Protein AF-A0A4P1RY20-F1 (afdb_monomer)

Foldseek 3Di:
DPDDDPVVVVVVVVVCVVPPQDDAAEAECVVVVVQVQDDQARLQVVVLVVDDDPLNVLLVLQQVVVVVVDPDHDTPVSSLVVLVVQLVVQVLDQVDGDSNAHSVSSVVNNVSSVVSSCVSRVVSVVRGDLVVLLVVVVVLVPPPHPDDHHYHYPDPPVSNVVSVVVNVVVPPDD

Radius of gyration: 22.25 Å; Cα contacts (8 Å, |Δi|>4): 144; chains: 1; bounding box: 56×36×65 Å

Mean predicted aligned error: 7.51 Å

pLDDT: mean 86.87, std 12.48, range [27.41, 97.25]

Secondary structure (DSSP, 8-state):
-PPP-HHHHHHHHHHHHHH-SS-EEEE-HHHHHHTT---HHHHHHHHHHH--HHHHHHHHHHHHHHHHH-SS---HHHHHHHHHHHHHHHTT-SS-EETTEEHHHHHHHHHHHHHHHHHHHHHHHHH--THHHHHHHHHHHH---SS--EEEESS--HHHHHHHHHHHTT----

Sequence (174 aa):
MEKFNVIREIKELKNQLSYSKNIGFFFGAGTSTALGIPNISNLTDIIEKALEGDLLKNFQNIKKDLGTLLDRNVNIEDILNQTRRIREITSEREEKNYLEINGKSAKELDVKICKMIYEIISEKEKVANLQNTMKFLAWLNMQNRDFSKEIYTSNYDMIIEKSLEKNSNVITFN

Nearest PDB structures (foldseek):
  7pfo-assembly1_G  TM=2.467E-01  e=6.703E+00  Homo sapiens

Solvent-accessible surface area (backbone atoms only — not comparable to full-atom values): 10162 Å² total; per-residue (Å²): 131,84,80,85,53,66,70,57,54,53,52,52,51,53,51,48,67,73,69,59,87,79,68,72,47,79,46,51,72,65,64,49,37,77,45,63,35,75,50,64,66,53,49,32,56,55,48,62,72,70,43,58,72,70,53,32,52,52,51,50,52,49,46,54,57,48,49,76,76,41,100,52,86,74,42,48,65,58,47,47,51,51,33,50,50,42,21,61,78,28,67,48,30,70,91,30,64,53,94,89,40,26,6,44,61,28,48,54,40,50,53,51,52,54,51,52,53,50,52,55,50,56,57,33,57,76,71,37,74,51,66,66,59,33,51,50,52,50,54,60,63,69,52,91,60,103,62,84,83,44,78,45,56,81,55,94,54,62,67,60,52,55,28,49,54,56,51,53,72,69,62,67,86,126

Structure (mmCIF, N/CA/C/O backbone):
data_AF-A0A4P1RY20-F1
#
_entry.id   AF-A0A4P1RY20-F1
#
loop_
_atom_site.group_PDB
_atom_site.id
_atom_site.type_symbol
_atom_site.label_atom_id
_atom_site.label_alt_id
_atom_site.label_comp_id
_atom_site.label_asym_id
_atom_site.label_entity_id
_atom_site.label_seq_id
_atom_site.pdbx_PDB_ins_code
_atom_site.Cartn_x
_atom_site.Cartn_y
_atom_site.Cartn_z
_atom_site.occupancy
_atom_site.B_iso_or_equiv
_atom_site.auth_seq_id
_atom_site.auth_comp_id
_atom_site.auth_asym_id
_atom_site.auth_atom_id
_atom_site.pdbx_PDB_model_num
ATOM 1 N N . MET A 1 1 ? 35.269 -10.750 1.550 1.00 56.47 1 MET A N 1
ATOM 2 C CA . MET A 1 1 ? 34.137 -10.322 0.702 1.00 56.47 1 MET A CA 1
ATOM 3 C C . MET A 1 1 ? 34.690 -9.942 -0.657 1.00 56.47 1 MET A C 1
ATOM 5 O O . MET A 1 1 ? 35.473 -9.002 -0.723 1.00 56.47 1 MET A O 1
ATOM 9 N N . GLU A 1 2 ? 34.350 -10.682 -1.712 1.00 72.50 2 GLU A N 1
ATOM 10 C CA . GLU A 1 2 ? 34.622 -10.221 -3.077 1.00 72.50 2 GLU A CA 1
ATOM 11 C C . GLU A 1 2 ? 33.858 -8.919 -3.344 1.00 72.50 2 GLU A C 1
ATOM 13 O O . GLU A 1 2 ? 32.723 -8.738 -2.898 1.00 72.50 2 GLU A O 1
ATOM 18 N N . LYS A 1 3 ? 34.500 -7.983 -4.043 1.00 78.88 3 LYS A N 1
ATOM 19 C CA . LYS A 1 3 ? 33.907 -6.690 -4.384 1.00 78.88 3 LYS A CA 1
ATOM 20 C C . LYS A 1 3 ? 32.866 -6.913 -5.485 1.00 78.88 3 LYS A C 1
ATOM 22 O O . LYS A 1 3 ? 33.220 -7.336 -6.583 1.00 78.88 3 LYS A O 1
ATOM 27 N N . PHE A 1 4 ? 31.597 -6.633 -5.191 1.00 85.00 4 PHE A N 1
ATOM 28 C CA . PHE A 1 4 ? 30.492 -6.781 -6.140 1.00 85.00 4 PHE A CA 1
ATOM 29 C C . PHE A 1 4 ? 30.750 -5.956 -7.411 1.00 85.00 4 PHE A C 1
ATOM 31 O O . PHE A 1 4 ? 30.897 -4.733 -7.347 1.00 85.00 4 PHE A O 1
ATOM 38 N N . ASN A 1 5 ? 30.838 -6.618 -8.568 1.00 92.12 5 ASN A N 1
ATOM 39 C CA . ASN A 1 5 ? 31.120 -5.970 -9.847 1.00 92.12 5 ASN A CA 1
ATOM 40 C C . ASN A 1 5 ? 29.839 -5.843 -10.675 1.00 92.12 5 ASN A C 1
ATOM 42 O O . ASN A 1 5 ? 29.530 -6.702 -11.495 1.00 92.12 5 ASN A O 1
ATOM 46 N N . VAL A 1 6 ? 29.139 -4.722 -10.502 1.00 92.38 6 VAL A N 1
ATOM 47 C CA . VAL A 1 6 ? 27.868 -4.410 -11.181 1.00 92.38 6 VAL A CA 1
ATOM 48 C C . VAL A 1 6 ? 27.939 -4.615 -12.701 1.00 92.38 6 VAL A C 1
ATOM 50 O O . VAL A 1 6 ? 26.998 -5.119 -13.306 1.00 92.38 6 VAL A O 1
ATOM 53 N N . ILE A 1 7 ? 29.060 -4.250 -13.337 1.00 93.38 7 ILE A N 1
ATOM 54 C CA . ILE A 1 7 ? 29.216 -4.358 -14.795 1.00 93.38 7 ILE A CA 1
ATOM 55 C C . ILE A 1 7 ? 29.233 -5.824 -15.230 1.00 93.38 7 ILE A C 1
ATOM 57 O O . ILE A 1 7 ? 28.658 -6.158 -16.267 1.00 93.38 7 ILE A O 1
ATOM 61 N N . ARG A 1 8 ? 29.899 -6.690 -14.459 1.00 93.88 8 ARG A N 1
ATOM 62 C CA . ARG A 1 8 ? 29.924 -8.132 -14.724 1.00 93.88 8 ARG A CA 1
ATOM 63 C C . ARG A 1 8 ? 28.517 -8.714 -14.607 1.00 93.88 8 ARG A C 1
ATOM 65 O O . ARG A 1 8 ? 28.050 -9.314 -15.567 1.00 93.88 8 ARG A O 1
ATOM 72 N N . GLU A 1 9 ? 27.823 -8.437 -13.505 1.00 92.50 9 GLU A N 1
ATOM 73 C CA . GLU A 1 9 ? 26.476 -8.972 -13.251 1.00 92.50 9 GLU A CA 1
ATOM 74 C C . GLU A 1 9 ? 25.468 -8.536 -14.331 1.00 92.50 9 GLU A C 1
ATOM 76 O O . GLU A 1 9 ? 24.699 -9.345 -14.844 1.00 92.50 9 GLU A O 1
ATOM 81 N N . ILE A 1 10 ? 25.515 -7.270 -14.768 1.00 91.25 10 ILE A N 1
ATOM 82 C CA . ILE A 1 10 ? 24.646 -6.778 -15.852 1.00 91.25 10 ILE A CA 1
ATOM 83 C C . ILE A 1 10 ? 24.962 -7.468 -17.188 1.00 91.25 10 ILE A C 1
ATOM 85 O O . ILE A 1 10 ? 24.047 -7.768 -17.960 1.00 91.25 10 ILE A O 1
ATOM 89 N N . LYS A 1 11 ? 26.241 -7.726 -17.491 1.00 92.19 11 LYS A N 1
ATOM 90 C CA . LYS A 1 11 ? 26.633 -8.451 -18.712 1.00 92.19 11 LYS A CA 1
ATOM 91 C C . LYS A 1 11 ? 26.142 -9.896 -18.683 1.00 92.19 11 LYS A C 1
ATOM 93 O O . LYS A 1 11 ? 25.646 -10.378 -19.699 1.00 92.19 11 LYS A O 1
ATOM 98 N N . GLU A 1 12 ? 26.251 -10.561 -17.539 1.00 90.81 12 GLU A N 1
ATOM 99 C CA . GLU A 1 12 ? 25.744 -11.921 -17.351 1.00 90.81 12 GLU A CA 1
ATOM 100 C C . GLU A 1 12 ? 24.222 -11.976 -17.505 1.00 90.81 12 GLU A C 1
ATOM 102 O O . GLU A 1 12 ? 23.724 -12.781 -18.294 1.00 90.81 12 GLU A O 1
ATOM 107 N N . LEU A 1 13 ? 23.492 -11.050 -16.875 1.00 89.62 13 LEU A N 1
ATOM 108 C CA . LEU A 1 13 ? 22.043 -10.928 -17.037 1.00 89.62 13 LEU A CA 1
ATOM 109 C C . LEU A 1 13 ? 21.654 -10.704 -18.505 1.00 89.62 13 LEU A C 1
ATOM 111 O O . LEU A 1 13 ? 20.775 -11.386 -19.026 1.00 89.62 13 LEU A O 1
ATOM 115 N N . LYS A 1 14 ? 22.336 -9.794 -19.214 1.00 87.75 14 LYS A N 1
ATOM 116 C CA . LYS A 1 14 ? 22.092 -9.553 -20.647 1.00 87.75 14 LYS A CA 1
ATOM 117 C C . LYS A 1 14 ? 22.298 -10.823 -21.477 1.00 87.75 14 LYS A C 1
ATOM 119 O O . LYS A 1 14 ? 21.494 -11.106 -22.368 1.00 87.75 14 LYS A O 1
ATOM 124 N N . ASN A 1 15 ? 23.359 -11.580 -21.199 1.00 87.62 15 ASN A N 1
ATOM 125 C CA . ASN A 1 15 ? 23.626 -12.838 -21.892 1.00 87.62 15 ASN A CA 1
ATOM 126 C C . ASN A 1 15 ? 22.503 -13.849 -21.635 1.00 87.62 15 ASN A C 1
ATOM 128 O O . ASN A 1 15 ? 21.967 -14.404 -22.589 1.00 87.62 15 ASN A O 1
ATOM 132 N N . GLN A 1 16 ? 22.076 -14.026 -20.383 1.00 86.88 16 GLN A N 1
ATOM 133 C CA . GLN A 1 16 ? 20.959 -14.913 -20.045 1.00 86.88 16 GLN A CA 1
ATOM 134 C C . GLN A 1 16 ? 19.669 -14.503 -20.767 1.00 86.88 16 GLN A C 1
ATOM 136 O O . GLN A 1 16 ? 19.032 -15.335 -21.409 1.00 86.88 16 GLN A O 1
ATOM 141 N N . LEU A 1 17 ? 19.319 -13.214 -20.758 1.00 85.38 17 LEU A N 1
ATOM 142 C CA . LEU A 1 17 ? 18.130 -12.705 -21.451 1.00 85.38 17 LEU A CA 1
ATOM 143 C C . LEU A 1 17 ? 18.178 -12.928 -22.975 1.00 85.38 17 LEU A C 1
ATOM 145 O O . LEU A 1 17 ? 17.126 -13.058 -23.602 1.00 85.38 17 LEU A O 1
ATOM 149 N N . SER A 1 18 ? 19.376 -13.007 -23.564 1.00 82.56 18 SER A N 1
ATOM 150 C CA . SER A 1 18 ? 19.566 -13.225 -25.005 1.00 82.56 18 SER A CA 1
ATOM 151 C C . SER A 1 18 ? 19.317 -14.677 -25.438 1.00 82.56 18 SER A C 1
ATOM 153 O O . SER A 1 18 ? 18.872 -14.896 -26.560 1.00 82.56 18 SER A O 1
ATOM 155 N N 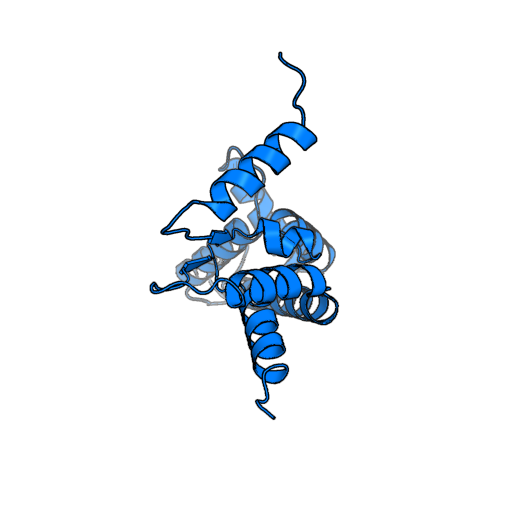. TYR A 1 19 ? 19.578 -15.662 -24.568 1.00 80.06 19 TYR A N 1
ATOM 156 C CA . TYR A 1 19 ? 19.472 -17.095 -24.903 1.00 80.06 19 TYR A CA 1
ATOM 157 C C . TYR A 1 19 ? 18.285 -17.812 -24.248 1.00 80.06 19 TYR A C 1
ATOM 159 O O . TYR A 1 19 ? 17.853 -18.859 -24.735 1.00 80.06 19 TYR A O 1
ATOM 167 N N . SER A 1 20 ? 17.758 -17.290 -23.139 1.00 76.00 20 SER A N 1
ATOM 168 C CA . SER A 1 20 ? 16.708 -17.966 -22.377 1.00 76.00 20 SER A CA 1
ATOM 169 C C . SER A 1 20 ? 15.398 -18.024 -23.154 1.00 76.00 20 SER A C 1
ATOM 171 O O . SER A 1 20 ? 14.828 -16.990 -23.509 1.00 76.00 20 SER A O 1
ATOM 173 N N . LYS A 1 21 ? 14.905 -19.250 -23.372 1.00 70.44 21 LYS A N 1
ATOM 174 C CA . LYS A 1 21 ? 13.680 -19.524 -24.131 1.00 70.44 21 LYS A CA 1
ATOM 175 C C . LYS A 1 21 ? 12.397 -19.257 -23.362 1.00 70.44 21 LYS A C 1
ATOM 177 O O . LYS A 1 21 ? 11.451 -18.928 -24.016 1.00 70.44 21 LYS A O 1
ATOM 182 N N . ASN A 1 22 ? 12.325 -19.339 -22.038 1.00 79.94 22 ASN A N 1
ATOM 183 C CA . ASN A 1 22 ? 11.106 -18.991 -21.292 1.00 79.94 22 ASN A CA 1
ATOM 184 C C . ASN A 1 22 ? 11.524 -18.109 -20.119 1.00 79.94 22 ASN A C 1
ATOM 186 O O . ASN A 1 22 ? 12.336 -18.536 -19.302 1.00 79.94 22 ASN A O 1
ATOM 190 N N . ILE A 1 23 ? 11.049 -16.864 -20.082 1.00 84.00 23 ILE A N 1
ATOM 191 C CA . ILE A 1 23 ? 11.418 -15.892 -19.047 1.00 84.00 23 ILE A CA 1
ATOM 192 C C . ILE A 1 23 ? 10.140 -15.242 -18.540 1.00 84.00 23 ILE A C 1
ATOM 194 O O . ILE A 1 23 ? 9.409 -14.638 -19.325 1.00 84.00 23 ILE A O 1
ATOM 198 N N . GLY A 1 24 ? 9.922 -15.347 -17.233 1.00 87.38 24 GLY A N 1
ATOM 199 C CA . GLY A 1 24 ? 8.921 -14.575 -16.514 1.00 87.38 24 GLY A CA 1
ATOM 200 C C . GLY A 1 24 ? 9.579 -13.457 -15.717 1.00 87.38 24 GLY A C 1
ATOM 201 O O . GLY A 1 24 ? 10.655 -13.642 -15.145 1.00 87.38 24 GLY A O 1
ATOM 202 N N . PHE A 1 25 ? 8.933 -12.296 -15.678 1.00 88.88 25 PHE A N 1
ATOM 203 C CA . PHE A 1 25 ? 9.354 -11.176 -14.842 1.00 88.88 25 PHE A CA 1
ATOM 204 C C . PHE A 1 25 ? 8.414 -11.050 -13.651 1.00 88.88 25 PHE A C 1
ATOM 206 O O . PHE A 1 25 ? 7.207 -10.942 -13.836 1.00 88.88 25 PHE A O 1
ATOM 213 N N . PHE A 1 26 ? 8.966 -11.045 -12.438 1.00 90.44 26 PHE A N 1
ATOM 214 C CA . PHE A 1 26 ? 8.215 -10.788 -11.213 1.00 90.44 26 PHE A CA 1
ATOM 215 C C . PHE A 1 26 ? 8.586 -9.411 -10.658 1.00 90.44 26 PHE A C 1
ATOM 217 O O . PHE A 1 26 ? 9.734 -9.177 -10.276 1.00 90.44 26 PHE A O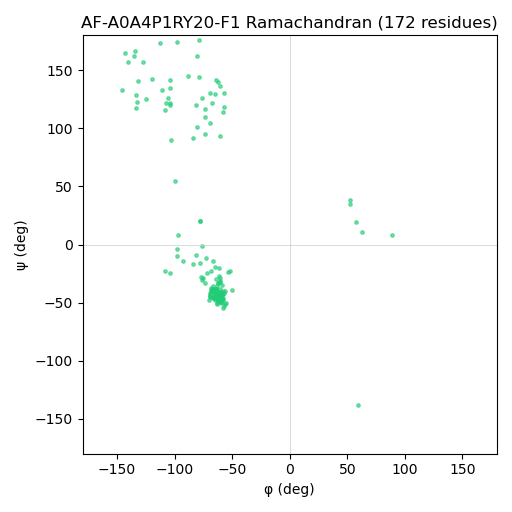 1
ATOM 224 N N . PHE A 1 27 ? 7.617 -8.501 -10.621 1.00 87.81 27 PHE A N 1
ATOM 225 C CA . PHE A 1 27 ? 7.767 -7.149 -10.098 1.00 87.81 27 PHE A CA 1
ATOM 226 C C . PHE A 1 27 ? 7.109 -7.036 -8.719 1.00 87.81 27 PHE A C 1
ATOM 228 O O . PHE A 1 27 ? 5.918 -7.292 -8.545 1.00 87.81 27 PHE A O 1
ATOM 235 N N . GLY A 1 28 ? 7.901 -6.662 -7.717 1.00 86.50 28 GLY A N 1
ATOM 236 C CA . GLY A 1 28 ? 7.402 -6.340 -6.379 1.00 86.50 28 GLY A CA 1
ATOM 237 C C . GLY A 1 28 ? 7.233 -4.834 -6.184 1.00 86.50 28 GLY A C 1
ATOM 238 O O . GLY A 1 28 ? 7.706 -4.047 -6.994 1.00 86.50 28 GLY A O 1
ATOM 239 N N . ALA A 1 29 ? 6.675 -4.416 -5.046 1.00 81.12 29 ALA A N 1
ATOM 240 C CA . ALA A 1 29 ? 6.428 -3.001 -4.721 1.00 81.12 29 ALA A CA 1
ATOM 241 C C . ALA A 1 29 ? 7.648 -2.060 -4.873 1.00 81.12 29 ALA A C 1
ATOM 243 O O . ALA A 1 29 ? 7.487 -0.855 -5.065 1.00 81.12 29 ALA A O 1
ATOM 244 N N . GLY A 1 30 ? 8.875 -2.595 -4.825 1.00 84.56 30 GLY A N 1
ATOM 245 C CA . GLY A 1 30 ? 10.103 -1.827 -5.040 1.00 84.56 30 GLY A CA 1
ATOM 246 C C . GLY A 1 30 ? 10.202 -1.171 -6.423 1.00 84.56 30 GLY A C 1
ATOM 247 O O . GLY A 1 30 ? 10.800 -0.101 -6.532 1.00 84.56 30 GLY A O 1
ATOM 248 N N . THR A 1 31 ? 9.593 -1.743 -7.467 1.00 86.06 31 THR A N 1
ATOM 249 C CA . THR A 1 31 ? 9.551 -1.104 -8.794 1.00 86.06 31 THR A CA 1
ATOM 250 C C . THR A 1 31 ? 8.698 0.150 -8.791 1.00 86.06 31 THR A C 1
ATOM 252 O O . THR A 1 31 ? 9.110 1.170 -9.341 1.00 86.06 31 THR A O 1
ATOM 255 N N . SER A 1 32 ? 7.564 0.117 -8.098 1.00 85.25 32 SER A N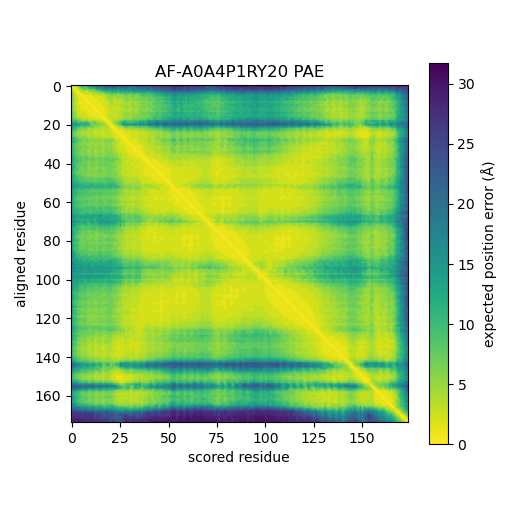 1
ATOM 256 C CA . SER A 1 32 ? 6.712 1.285 -7.899 1.00 85.25 32 SER A CA 1
ATOM 257 C C . SER A 1 32 ? 7.396 2.333 -7.014 1.00 85.25 32 SER A C 1
ATOM 259 O O . SER A 1 32 ? 7.354 3.527 -7.317 1.00 85.25 32 SER A O 1
ATOM 261 N N . THR A 1 33 ? 8.123 1.902 -5.978 1.00 87.56 33 THR A N 1
ATOM 262 C CA . THR A 1 33 ? 8.907 2.808 -5.124 1.00 87.56 33 THR A CA 1
ATOM 263 C C . THR A 1 33 ? 10.038 3.509 -5.867 1.00 87.56 33 THR A C 1
ATOM 265 O O . THR A 1 33 ? 10.244 4.706 -5.668 1.00 87.56 33 THR A O 1
ATOM 268 N N . ALA A 1 34 ? 10.723 2.823 -6.785 1.00 88.00 34 ALA A N 1
ATOM 269 C CA . ALA A 1 34 ? 11.741 3.441 -7.638 1.00 88.00 34 ALA A CA 1
ATOM 270 C C . ALA A 1 34 ? 11.177 4.562 -8.535 1.00 88.00 34 ALA A C 1
ATOM 272 O O . ALA A 1 34 ? 11.927 5.419 -9.000 1.00 88.00 34 ALA A O 1
ATOM 273 N N . LEU A 1 35 ? 9.859 4.576 -8.752 1.00 87.25 35 LEU A N 1
ATOM 274 C CA . LEU A 1 35 ? 9.137 5.591 -9.519 1.00 87.25 35 LEU A CA 1
ATOM 275 C C . LEU A 1 35 ? 8.495 6.674 -8.639 1.00 87.25 35 LEU A C 1
ATOM 277 O O . LEU A 1 35 ? 7.773 7.531 -9.145 1.00 87.25 35 LEU A O 1
ATOM 281 N N . GLY A 1 36 ? 8.793 6.674 -7.337 1.00 87.56 36 GLY A N 1
ATOM 282 C CA . GLY A 1 36 ? 8.337 7.687 -6.387 1.00 87.56 36 GLY A CA 1
ATOM 283 C C . GLY A 1 36 ? 6.988 7.388 -5.731 1.00 87.56 36 GLY A C 1
ATOM 284 O O . GLY A 1 36 ? 6.473 8.249 -5.013 1.00 87.56 36 GLY A O 1
ATOM 285 N N . ILE A 1 37 ? 6.420 6.193 -5.938 1.00 88.62 37 ILE A N 1
ATOM 286 C CA . ILE A 1 37 ? 5.234 5.747 -5.197 1.00 88.62 37 ILE A CA 1
ATOM 287 C C . ILE A 1 37 ? 5.665 5.339 -3.779 1.00 88.62 37 ILE A C 1
ATOM 289 O O . ILE A 1 37 ? 6.587 4.534 -3.627 1.00 88.62 37 ILE A O 1
ATOM 293 N N . PRO A 1 38 ? 5.052 5.888 -2.719 1.00 89.19 38 PRO A N 1
ATOM 294 C CA . PRO A 1 38 ? 5.493 5.634 -1.355 1.00 89.19 38 PRO A CA 1
ATOM 295 C C . PRO A 1 38 ? 5.319 4.161 -0.980 1.00 89.19 38 PRO A C 1
ATOM 297 O O . PRO A 1 38 ? 4.324 3.526 -1.323 1.00 89.19 38 PRO A O 1
ATOM 300 N N . ASN A 1 39 ? 6.288 3.629 -0.236 1.00 89.62 39 ASN A N 1
ATOM 301 C CA . ASN A 1 39 ? 6.145 2.320 0.389 1.00 89.62 39 ASN A CA 1
ATOM 302 C C . ASN A 1 39 ? 5.292 2.413 1.670 1.00 89.62 39 ASN A C 1
ATOM 304 O O . ASN A 1 39 ? 4.927 3.498 2.125 1.00 89.62 39 ASN A O 1
ATOM 308 N N . ILE A 1 40 ? 5.018 1.264 2.286 1.00 90.62 40 ILE A N 1
ATOM 309 C CA . ILE A 1 40 ? 4.221 1.155 3.516 1.00 90.62 40 ILE A CA 1
ATOM 310 C C . ILE A 1 40 ? 4.780 2.001 4.673 1.00 90.62 40 ILE A C 1
ATOM 312 O O . ILE A 1 40 ? 4.013 2.653 5.383 1.00 90.62 40 ILE A O 1
ATOM 316 N N . SER A 1 41 ? 6.103 2.056 4.848 1.00 90.88 41 SER A N 1
ATOM 317 C CA . SER A 1 41 ? 6.720 2.890 5.890 1.00 90.88 41 SER A CA 1
ATOM 318 C C . SER A 1 41 ? 6.494 4.376 5.612 1.00 90.88 41 SER A C 1
ATOM 320 O O . SER A 1 41 ? 6.076 5.110 6.501 1.00 90.88 41 SER A O 1
ATOM 322 N N . ASN A 1 42 ? 6.699 4.815 4.366 1.00 91.62 42 ASN A N 1
ATOM 323 C CA . ASN A 1 42 ? 6.474 6.202 3.971 1.00 91.62 42 ASN A CA 1
ATOM 324 C C . ASN A 1 42 ? 5.002 6.600 4.116 1.00 91.62 42 ASN A C 1
ATOM 326 O O . ASN A 1 42 ? 4.720 7.689 4.602 1.00 91.62 42 ASN A O 1
ATOM 330 N N . LEU A 1 43 ? 4.069 5.728 3.722 1.00 93.19 43 LEU A N 1
ATOM 331 C CA . LEU A 1 43 ? 2.635 5.962 3.903 1.00 93.19 43 LEU A CA 1
ATOM 332 C C . LEU A 1 43 ? 2.283 6.135 5.379 1.00 93.19 43 LEU A C 1
ATOM 334 O O . LEU A 1 43 ? 1.545 7.054 5.716 1.00 93.19 43 LEU A O 1
ATOM 338 N N . THR A 1 44 ? 2.851 5.296 6.249 1.00 95.00 44 THR A N 1
ATOM 339 C CA . THR A 1 44 ? 2.639 5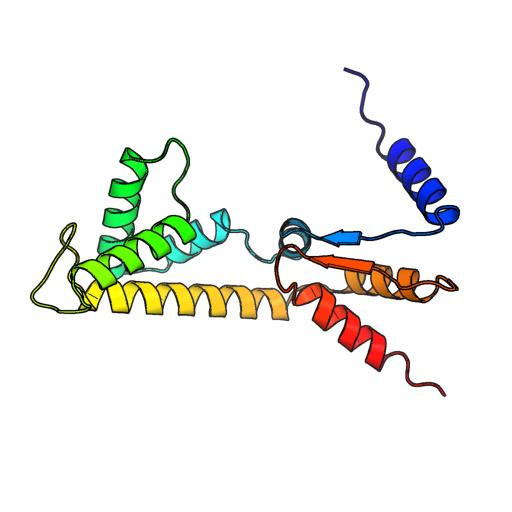.387 7.700 1.00 95.00 44 THR A CA 1
ATOM 340 C C . THR A 1 44 ? 3.030 6.772 8.220 1.00 95.00 44 THR A C 1
ATOM 342 O O . THR A 1 44 ? 2.207 7.439 8.843 1.00 95.00 44 THR A O 1
ATOM 345 N N . ASP A 1 45 ? 4.233 7.245 7.881 1.00 95.38 45 ASP A N 1
ATOM 346 C CA . ASP A 1 45 ? 4.734 8.550 8.331 1.00 95.38 45 ASP A CA 1
ATOM 347 C C . ASP A 1 45 ? 3.939 9.729 7.751 1.00 95.38 45 ASP A C 1
ATOM 349 O O . ASP A 1 45 ? 3.698 10.722 8.440 1.00 95.38 45 ASP A O 1
ATOM 353 N N . ILE A 1 46 ? 3.559 9.657 6.470 1.00 95.12 46 ILE A N 1
ATOM 354 C CA . ILE A 1 46 ? 2.800 10.721 5.797 1.00 95.12 46 ILE A CA 1
ATOM 355 C C . ILE A 1 46 ? 1.405 10.843 6.415 1.00 95.12 46 ILE A C 1
ATOM 357 O O . ILE A 1 46 ? 0.955 11.953 6.691 1.00 95.12 46 ILE A O 1
ATOM 361 N N . ILE A 1 47 ? 0.730 9.715 6.647 1.00 95.94 47 ILE A N 1
ATOM 362 C CA . ILE A 1 47 ? -0.632 9.694 7.188 1.00 95.94 47 ILE A CA 1
ATOM 363 C C . ILE A 1 47 ? -0.635 10.157 8.639 1.00 95.94 47 ILE A C 1
ATOM 365 O O . ILE A 1 47 ? -1.445 11.005 8.992 1.00 95.94 47 ILE A O 1
ATOM 369 N N . GLU A 1 48 ? 0.295 9.676 9.464 1.00 95.69 48 GLU A N 1
ATOM 370 C CA . GLU A 1 48 ? 0.400 10.105 10.861 1.00 95.69 48 GLU A CA 1
ATOM 371 C C . GLU A 1 48 ? 0.600 11.621 10.984 1.00 95.69 48 GLU A C 1
ATOM 373 O O . GLU A 1 48 ? -0.021 12.251 11.833 1.00 95.69 48 GLU A O 1
ATOM 378 N N . LYS A 1 49 ? 1.409 12.226 10.105 1.00 96.06 49 LYS A N 1
ATOM 379 C CA . LYS A 1 49 ? 1.628 13.683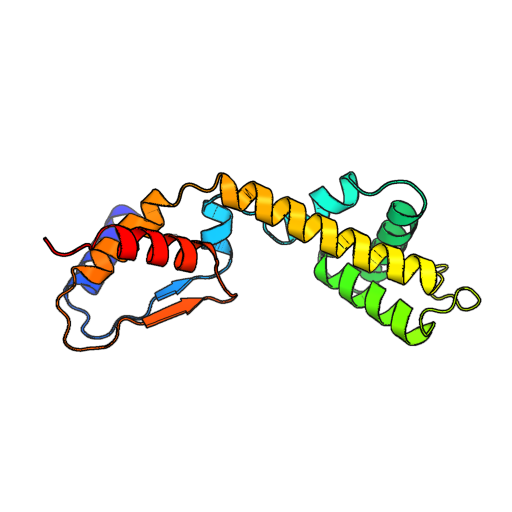 10.085 1.00 96.06 49 LYS A CA 1
ATOM 380 C C . LYS A 1 49 ? 0.433 14.488 9.580 1.00 96.06 49 LYS A C 1
ATOM 382 O O . LYS A 1 49 ? 0.353 15.675 9.873 1.00 96.06 49 LYS A O 1
ATOM 387 N N . ALA A 1 50 ? -0.430 13.877 8.777 1.00 95.19 50 ALA A N 1
ATOM 388 C CA . ALA A 1 50 ? -1.559 14.549 8.143 1.00 95.19 50 ALA A CA 1
ATOM 389 C C . ALA A 1 50 ? -2.885 14.347 8.901 1.00 95.19 50 ALA A C 1
AT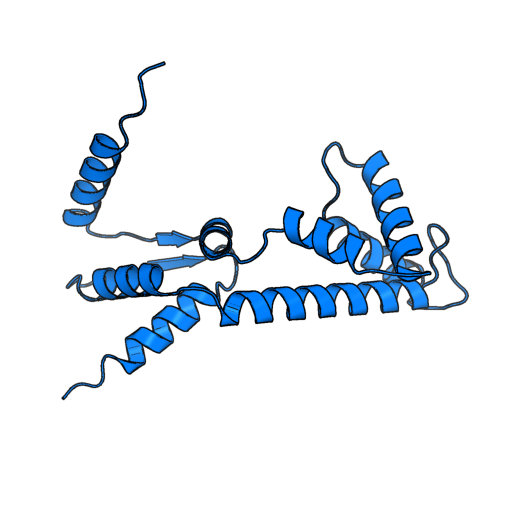OM 391 O O . ALA A 1 50 ? -3.885 14.987 8.573 1.00 95.19 50 ALA A O 1
ATOM 392 N N . LEU A 1 51 ? -2.920 13.447 9.889 1.00 95.31 51 LEU A N 1
ATOM 393 C CA . LEU A 1 51 ? -4.041 13.306 10.812 1.00 95.31 51 LEU A CA 1
ATOM 394 C C . LEU A 1 51 ? -3.987 14.394 11.889 1.00 95.31 51 LEU A C 1
ATOM 396 O O . LEU A 1 51 ? -2.923 14.751 12.386 1.00 95.31 51 LEU A O 1
ATOM 400 N N . GLU A 1 52 ? -5.159 14.873 12.299 1.00 94.25 52 GLU A N 1
ATOM 401 C CA . GLU A 1 52 ? -5.312 15.930 13.302 1.00 94.25 52 GLU A CA 1
ATOM 402 C C . GLU A 1 52 ? -6.409 15.566 14.317 1.00 94.25 52 GLU A C 1
ATOM 404 O O . GLU A 1 52 ? -7.246 14.689 14.072 1.00 94.25 52 GLU A O 1
ATOM 409 N N . GLY A 1 53 ? -6.402 16.244 15.469 1.00 94.38 53 GLY A N 1
ATOM 410 C CA . GLY A 1 53 ? -7.444 16.131 16.494 1.00 94.38 53 GLY A CA 1
ATOM 411 C C . GLY A 1 53 ? -7.633 14.712 17.042 1.00 94.38 53 GLY A C 1
ATOM 412 O O . GLY A 1 53 ? -6.669 13.984 17.292 1.00 94.38 53 GLY A O 1
ATOM 413 N N . ASP A 1 54 ? -8.894 14.316 17.221 1.00 93.00 54 ASP A N 1
ATOM 414 C CA . ASP A 1 54 ? -9.260 13.015 17.794 1.00 93.00 54 ASP A CA 1
ATOM 415 C C . ASP A 1 54 ? -8.809 11.830 16.928 1.00 93.00 54 ASP A C 1
ATOM 417 O O . ASP A 1 54 ? -8.481 10.765 17.451 1.00 93.00 54 ASP A O 1
ATOM 421 N N . LEU A 1 55 ? -8.720 12.008 15.606 1.00 94.31 55 LEU A N 1
ATOM 422 C CA . LEU A 1 55 ? -8.250 10.955 14.703 1.00 94.31 55 LEU A CA 1
ATOM 423 C C . LEU A 1 55 ? -6.761 10.664 14.904 1.00 94.31 55 LEU A C 1
ATOM 425 O O . LEU A 1 55 ? -6.372 9.496 14.940 1.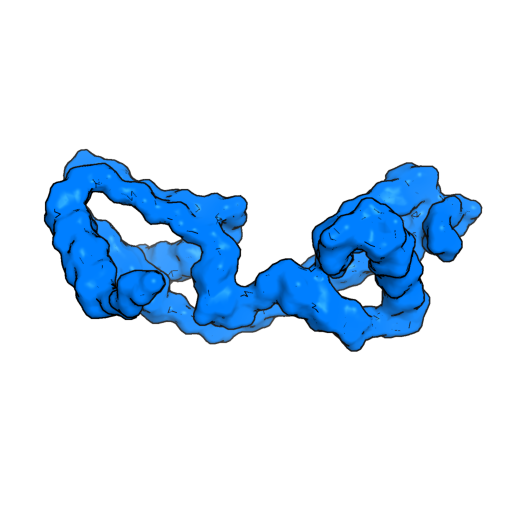00 94.31 55 LEU A O 1
ATOM 429 N N . LEU A 1 56 ? -5.940 11.704 15.090 1.00 96.06 56 LEU A N 1
ATOM 430 C CA . LEU A 1 56 ? -4.523 11.542 15.420 1.00 96.06 56 LEU A CA 1
ATOM 431 C C . LEU A 1 56 ? -4.350 10.847 16.773 1.00 96.06 56 LEU A C 1
ATOM 433 O O . LEU A 1 56 ? -3.543 9.927 16.895 1.00 96.06 56 LEU A O 1
ATOM 437 N N . LYS A 1 57 ? -5.142 11.243 17.774 1.00 95.56 57 LYS A N 1
ATOM 438 C CA . LYS A 1 57 ? -5.118 10.611 19.098 1.00 95.56 57 LYS A CA 1
ATOM 439 C C . LYS A 1 57 ? -5.448 9.118 19.010 1.00 95.56 57 LYS A C 1
ATOM 441 O O . LYS A 1 57 ? -4.706 8.294 19.541 1.00 95.56 57 LYS A O 1
ATOM 446 N N . ASN A 1 58 ? -6.511 8.759 18.291 1.00 95.00 58 ASN A N 1
ATOM 447 C CA . ASN A 1 58 ? -6.911 7.363 18.095 1.00 95.00 58 ASN A CA 1
ATOM 448 C C . ASN A 1 58 ? -5.834 6.563 17.348 1.00 95.00 58 ASN A C 1
ATOM 450 O O . ASN A 1 58 ? -5.502 5.448 17.749 1.00 95.00 58 ASN A O 1
ATOM 454 N N . PHE A 1 59 ? -5.236 7.149 16.308 1.00 96.44 59 PHE A N 1
ATOM 455 C CA . PHE A 1 59 ? -4.125 6.547 15.572 1.00 96.44 59 PHE A CA 1
ATOM 456 C C . PHE A 1 59 ? -2.921 6.261 16.480 1.00 96.44 59 PHE A C 1
ATOM 458 O O . PHE A 1 59 ? -2.386 5.153 16.475 1.00 96.44 59 PHE A O 1
ATOM 465 N N . GLN A 1 60 ? -2.510 7.238 17.292 1.00 95.38 60 GLN A N 1
ATOM 466 C CA . GLN A 1 60 ? -1.380 7.105 18.212 1.00 95.38 60 GLN A CA 1
ATOM 467 C C . GLN A 1 60 ? -1.651 6.090 19.325 1.00 95.38 60 GLN A C 1
ATOM 469 O O . GLN A 1 60 ? -0.753 5.322 19.671 1.00 95.38 60 GLN A O 1
ATOM 474 N N . ASN A 1 61 ? -2.880 6.036 19.845 1.00 94.69 61 ASN A N 1
ATOM 475 C CA . ASN A 1 61 ? -3.291 5.031 20.825 1.00 94.69 61 ASN A CA 1
ATOM 476 C C . ASN A 1 61 ? -3.144 3.614 20.258 1.00 94.69 61 ASN A C 1
ATOM 478 O O . ASN A 1 61 ? -2.511 2.766 20.886 1.00 94.69 61 ASN A O 1
ATOM 482 N N . ILE A 1 62 ? -3.645 3.381 19.041 1.00 95.44 62 ILE A N 1
ATOM 483 C CA . ILE A 1 62 ? -3.512 2.092 18.347 1.00 95.44 62 ILE A CA 1
ATOM 484 C C . ILE A 1 62 ? -2.043 1.764 18.075 1.00 95.44 62 ILE A C 1
ATOM 486 O O . ILE A 1 62 ? -1.594 0.649 18.332 1.00 95.44 62 ILE A O 1
ATOM 490 N N . LYS A 1 63 ? -1.270 2.735 17.580 1.00 95.25 63 LYS A N 1
ATOM 491 C CA . LYS A 1 63 ? 0.156 2.553 17.288 1.00 95.25 63 LYS A CA 1
ATOM 492 C C . LYS A 1 63 ? 0.948 2.186 18.544 1.00 95.25 63 LYS A C 1
ATOM 494 O O . LYS A 1 63 ? 1.813 1.316 18.486 1.00 95.25 63 LYS A O 1
ATOM 499 N N . LYS A 1 64 ? 0.645 2.821 19.678 1.00 94.31 64 LYS A N 1
ATOM 500 C CA . LYS A 1 64 ? 1.277 2.535 20.969 1.00 94.31 64 LYS A CA 1
ATOM 501 C C . LYS A 1 64 ? 0.924 1.136 21.470 1.00 94.31 64 LYS A C 1
ATOM 503 O O . LYS A 1 64 ? 1.830 0.419 21.876 1.00 94.31 64 LYS A O 1
ATOM 508 N N . ASP A 1 65 ? -0.351 0.755 21.412 1.00 93.62 65 ASP A N 1
ATOM 509 C CA . ASP A 1 65 ? -0.828 -0.582 21.794 1.00 93.62 65 ASP A CA 1
ATOM 510 C C . ASP A 1 65 ? -0.110 -1.675 20.987 1.00 93.62 65 ASP A C 1
ATOM 512 O O . ASP A 1 65 ? 0.562 -2.539 21.550 1.00 93.62 65 ASP A O 1
ATOM 516 N N . LEU A 1 66 ? -0.114 -1.555 19.658 1.00 94.25 66 LEU A N 1
ATOM 517 C CA . LEU A 1 66 ? 0.564 -2.497 18.764 1.00 94.25 66 LEU A CA 1
ATOM 518 C C . LEU A 1 66 ? 2.083 -2.531 18.968 1.00 94.25 66 LEU A C 1
ATOM 520 O O . LEU A 1 66 ? 2.691 -3.592 18.844 1.00 94.25 66 LEU A O 1
ATOM 524 N N . GLY A 1 67 ? 2.696 -1.398 19.318 1.00 92.38 67 GLY A N 1
ATOM 525 C CA . GLY A 1 67 ? 4.125 -1.318 19.622 1.00 92.38 67 GLY A CA 1
ATOM 526 C C . GLY A 1 67 ? 4.538 -2.105 20.868 1.00 92.38 67 GLY A C 1
ATOM 527 O O . GLY A 1 67 ? 5.712 -2.428 21.009 1.00 92.38 67 GLY A O 1
ATOM 528 N N . THR A 1 68 ? 3.597 -2.447 21.756 1.00 91.31 68 THR A N 1
ATOM 529 C CA . THR A 1 68 ? 3.862 -3.353 22.889 1.00 91.31 68 THR A CA 1
ATOM 530 C C . THR A 1 68 ? 3.759 -4.833 22.522 1.00 91.31 68 THR A C 1
ATOM 532 O O . THR A 1 68 ? 4.246 -5.677 23.269 1.00 91.31 68 THR A O 1
ATOM 535 N N . LEU A 1 69 ? 3.132 -5.151 21.385 1.00 90.12 69 LEU A N 1
ATOM 536 C CA . LEU A 1 69 ? 2.828 -6.519 20.954 1.00 90.12 69 LEU A CA 1
ATOM 537 C C . LEU A 1 69 ? 3.754 -7.023 19.841 1.00 90.12 69 LEU A C 1
ATOM 539 O O . LEU A 1 69 ? 3.884 -8.231 19.660 1.00 90.12 69 LEU A O 1
ATOM 543 N N . LEU A 1 70 ? 4.341 -6.117 19.056 1.00 90.50 70 LEU A N 1
ATOM 544 C CA . LEU A 1 70 ? 5.124 -6.447 17.868 1.00 90.50 70 LEU A CA 1
ATOM 545 C C . LEU A 1 70 ? 6.614 -6.155 18.077 1.00 90.50 70 LEU A C 1
ATOM 547 O O . LEU A 1 70 ? 6.988 -5.037 18.414 1.00 90.50 70 LEU A O 1
ATOM 551 N N . ASP A 1 71 ? 7.474 -7.110 17.715 1.00 89.75 71 ASP A N 1
ATOM 552 C CA . ASP A 1 71 ? 8.942 -6.947 17.703 1.00 89.75 71 ASP A CA 1
ATOM 553 C C . ASP A 1 71 ? 9.462 -6.153 16.481 1.00 89.75 71 ASP A C 1
ATOM 555 O O . ASP A 1 71 ? 10.624 -6.253 16.082 1.00 89.75 71 ASP A O 1
ATOM 559 N N . ARG A 1 72 ? 8.593 -5.372 15.829 1.00 92.00 72 ARG A N 1
ATOM 560 C CA . ARG A 1 72 ? 8.925 -4.541 14.665 1.00 92.00 72 ARG A CA 1
ATOM 561 C C . ARG A 1 72 ? 8.175 -3.218 14.701 1.00 92.00 72 ARG A C 1
ATOM 563 O O . ARG A 1 72 ? 7.161 -3.085 15.378 1.00 92.00 72 ARG A O 1
ATOM 570 N N . ASN A 1 73 ? 8.624 -2.267 13.883 1.00 91.31 73 ASN A N 1
ATOM 571 C CA . ASN A 1 73 ? 7.897 -1.017 13.684 1.00 91.31 73 ASN A CA 1
ATOM 572 C C . ASN A 1 73 ? 6.468 -1.294 13.194 1.00 91.31 73 ASN A C 1
ATOM 574 O O . ASN A 1 73 ? 6.256 -2.050 12.237 1.00 91.31 73 ASN A O 1
ATOM 578 N N . VAL A 1 74 ? 5.510 -0.656 13.865 1.00 95.06 74 VAL A N 1
ATOM 579 C CA . VAL A 1 74 ? 4.093 -0.674 13.503 1.00 95.06 74 VAL A CA 1
ATOM 580 C C . VAL A 1 74 ? 3.912 0.101 12.207 1.00 95.06 74 VAL A C 1
ATOM 582 O O . VAL A 1 74 ? 4.387 1.232 12.087 1.00 95.06 74 VAL A O 1
ATOM 585 N N . ASN A 1 75 ? 3.223 -0.503 11.246 1.00 95.06 75 ASN A N 1
ATOM 586 C CA . ASN A 1 75 ? 2.938 0.119 9.964 1.00 95.06 75 ASN A CA 1
ATOM 587 C C . ASN A 1 75 ? 1.440 0.413 9.791 1.00 95.06 75 ASN A C 1
ATOM 589 O O . ASN A 1 75 ? 0.602 0.024 10.606 1.00 95.06 75 ASN A O 1
ATOM 593 N N . ILE A 1 76 ? 1.098 1.111 8.709 1.00 95.19 76 ILE A N 1
ATOM 594 C CA . ILE A 1 76 ? -0.279 1.513 8.420 1.00 95.19 76 ILE A CA 1
ATOM 595 C C . ILE A 1 76 ? -1.247 0.330 8.261 1.00 95.19 76 ILE A C 1
ATOM 597 O O . ILE A 1 76 ? -2.415 0.457 8.620 1.00 95.19 76 ILE A O 1
ATOM 601 N N . GLU A 1 77 ? -0.785 -0.827 7.775 1.00 94.38 77 GLU A N 1
ATOM 602 C CA . GLU A 1 77 ? -1.621 -2.027 7.651 1.00 94.38 77 GLU A CA 1
ATOM 603 C C . GLU A 1 77 ? -1.969 -2.595 9.026 1.00 94.38 77 GLU A C 1
ATOM 605 O O . GLU A 1 77 ? -3.123 -2.945 9.265 1.00 94.38 77 GLU A O 1
ATOM 610 N N . ASP A 1 78 ? -1.012 -2.627 9.956 1.00 96.31 78 ASP A N 1
ATOM 611 C CA . ASP A 1 78 ? -1.264 -3.059 11.333 1.00 96.31 78 ASP A CA 1
ATOM 612 C C . ASP A 1 78 ? -2.317 -2.170 12.003 1.00 96.31 78 ASP A C 1
ATOM 614 O O . ASP A 1 78 ? -3.246 -2.665 12.645 1.00 96.31 78 ASP A O 1
ATOM 618 N N . ILE A 1 79 ? -2.199 -0.854 11.803 1.00 96.50 79 ILE A N 1
ATOM 619 C CA . ILE A 1 79 ? -3.120 0.143 12.356 1.00 96.50 79 ILE A CA 1
ATOM 620 C C . ILE A 1 79 ? -4.514 -0.017 11.751 1.00 96.50 79 ILE A C 1
ATOM 622 O O . ILE A 1 79 ? -5.499 -0.027 12.489 1.00 96.50 79 ILE A O 1
ATOM 626 N N . LEU A 1 80 ? -4.623 -0.186 10.432 1.00 97.19 80 LEU A N 1
ATOM 627 C CA . LEU A 1 80 ? -5.901 -0.447 9.763 1.00 97.19 80 LEU A CA 1
ATOM 628 C C . LEU A 1 80 ? -6.531 -1.757 10.245 1.00 97.19 80 LEU A C 1
ATOM 630 O O . LEU A 1 80 ? -7.718 -1.787 10.564 1.00 97.19 80 LEU A O 1
ATOM 634 N N . ASN A 1 81 ? -5.742 -2.825 10.362 1.00 96.81 81 ASN A N 1
ATOM 635 C CA . ASN A 1 81 ? -6.212 -4.118 10.854 1.00 96.81 81 ASN A CA 1
ATOM 636 C C . ASN A 1 81 ? -6.736 -4.013 12.288 1.00 96.81 81 ASN A C 1
ATOM 638 O O . ASN A 1 81 ? -7.818 -4.518 12.590 1.00 96.81 81 ASN A O 1
ATOM 642 N N . GLN A 1 82 ? -6.020 -3.311 13.166 1.00 96.31 82 GLN A N 1
ATOM 643 C CA . GLN A 1 82 ? -6.474 -3.101 14.536 1.00 96.31 82 GLN A CA 1
ATOM 644 C C . GLN A 1 82 ? -7.712 -2.205 14.597 1.00 96.31 82 GLN A C 1
ATOM 646 O O . GLN A 1 82 ? -8.653 -2.511 15.324 1.00 96.31 82 GLN A O 1
ATOM 651 N N . THR A 1 83 ? -7.772 -1.157 13.776 1.00 96.75 83 THR A N 1
ATOM 652 C CA . THR A 1 83 ? -8.943 -0.276 13.668 1.00 96.75 83 THR A CA 1
ATOM 653 C C . THR A 1 83 ? -10.186 -1.058 13.226 1.00 96.75 83 THR A C 1
ATOM 655 O O . THR A 1 83 ? -11.269 -0.879 13.782 1.00 96.75 83 THR A O 1
ATOM 658 N N . ARG A 1 84 ? -10.045 -1.980 12.267 1.00 97.12 84 ARG A N 1
ATOM 659 C CA . ARG A 1 84 ? -11.133 -2.859 11.804 1.00 97.12 84 ARG A CA 1
ATOM 660 C C . ARG A 1 84 ? -11.573 -3.849 12.879 1.00 97.12 84 ARG A C 1
ATOM 662 O O . ARG A 1 84 ? -12.772 -3.983 13.099 1.00 97.12 84 ARG A O 1
ATOM 669 N N . ARG A 1 85 ? -10.640 -4.425 13.642 1.00 96.38 85 ARG A N 1
ATOM 670 C CA . ARG A 1 85 ? -10.979 -5.239 14.823 1.00 96.38 85 ARG A CA 1
ATOM 671 C C . ARG A 1 85 ? -11.764 -4.446 15.870 1.00 96.38 85 ARG A C 1
ATOM 673 O O . ARG A 1 85 ? -12.754 -4.947 16.395 1.00 96.38 85 ARG A O 1
ATOM 680 N N . ILE A 1 86 ? -11.386 -3.193 16.135 1.00 95.19 86 ILE A N 1
ATOM 681 C CA . ILE A 1 86 ? -12.141 -2.310 17.042 1.00 95.19 86 ILE A CA 1
ATOM 682 C C . ILE A 1 86 ? -13.571 -2.114 16.531 1.00 95.19 86 ILE A C 1
ATOM 684 O O . ILE A 1 86 ? -14.523 -2.235 17.306 1.00 95.19 86 ILE A O 1
ATOM 688 N N . ARG A 1 87 ? -13.750 -1.859 15.230 1.00 95.69 87 ARG A N 1
ATOM 689 C CA . ARG A 1 87 ? -15.080 -1.727 14.612 1.00 95.69 87 ARG A CA 1
ATOM 690 C C . ARG A 1 87 ? -15.920 -2.992 14.765 1.00 95.69 87 ARG A C 1
ATOM 692 O O . ARG A 1 87 ? -17.099 -2.889 15.092 1.00 95.69 87 ARG A O 1
ATOM 699 N N . GLU A 1 88 ? -15.323 -4.166 14.577 1.00 95.81 88 GLU A N 1
ATOM 700 C CA . GLU A 1 88 ? -15.996 -5.458 14.748 1.00 95.81 88 GLU A CA 1
ATOM 701 C C . GLU A 1 88 ? -16.449 -5.672 16.201 1.00 95.81 88 GLU A C 1
ATOM 703 O O . GLU A 1 88 ? -17.629 -5.930 16.451 1.00 95.81 88 GLU A O 1
ATOM 708 N N . ILE A 1 89 ? -15.548 -5.472 17.169 1.00 95.44 89 ILE A N 1
ATOM 709 C CA . ILE A 1 89 ? -15.820 -5.641 18.609 1.00 95.44 89 ILE A CA 1
ATOM 710 C C . ILE A 1 89 ? -16.919 -4.680 19.088 1.00 95.44 89 ILE A C 1
ATOM 712 O O . ILE A 1 89 ? -17.825 -5.056 19.837 1.00 95.44 89 ILE A O 1
ATOM 716 N N . THR A 1 90 ? -16.860 -3.428 18.641 1.00 94.25 90 THR A N 1
ATOM 717 C CA . THR A 1 90 ? -17.835 -2.387 19.001 1.00 94.25 90 THR A CA 1
ATOM 718 C C . THR A 1 90 ? -19.120 -2.462 18.174 1.00 94.25 90 THR A C 1
ATOM 720 O O . THR A 1 90 ? -20.098 -1.788 18.502 1.00 94.25 90 THR A O 1
ATOM 723 N N . SER A 1 91 ? -19.157 -3.291 17.125 1.00 92.88 91 SER A N 1
ATOM 724 C CA . SER A 1 91 ? -20.236 -3.338 16.128 1.00 92.88 91 SER A CA 1
ATOM 725 C C . SER A 1 91 ? -20.550 -1.961 15.521 1.00 92.88 91 SER A C 1
ATOM 727 O O . SER A 1 91 ? -21.713 -1.648 15.271 1.00 92.88 91 SER A O 1
ATOM 729 N N . GLU A 1 92 ? -19.521 -1.125 15.349 1.00 89.88 92 GLU A N 1
ATOM 730 C CA . GLU A 1 92 ? -19.606 0.273 14.888 1.00 89.88 92 GLU A CA 1
ATOM 731 C C . GLU A 1 92 ? -20.493 1.199 15.746 1.00 89.88 92 GLU A C 1
ATOM 733 O O . GLU A 1 92 ? -20.915 2.260 15.287 1.00 89.88 92 GLU A O 1
ATOM 738 N N . ARG A 1 93 ? -20.785 0.819 16.995 1.00 89.12 93 ARG A N 1
ATOM 739 C CA . ARG A 1 93 ? -21.652 1.589 17.896 1.00 89.12 93 ARG A CA 1
ATOM 740 C C . ARG A 1 93 ? -20.869 2.629 18.692 1.00 89.12 93 ARG A C 1
ATOM 742 O O . ARG A 1 93 ? -19.733 2.384 19.091 1.00 89.12 93 ARG A O 1
ATOM 749 N N . GLU A 1 94 ? -21.490 3.776 18.951 1.00 90.81 94 GLU A N 1
ATOM 750 C CA . GLU A 1 94 ? -20.878 4.890 19.690 1.00 90.81 94 GLU A CA 1
ATOM 751 C C . GLU A 1 94 ? -20.812 4.607 21.200 1.00 90.81 94 GLU A C 1
ATOM 753 O O . GLU A 1 94 ? -19.879 5.038 21.872 1.00 90.81 94 GLU A O 1
ATOM 758 N N . GLU A 1 95 ? -21.740 3.804 21.729 1.00 91.06 95 GLU A N 1
ATOM 759 C CA . GLU A 1 95 ? -21.816 3.472 23.158 1.00 91.06 95 GLU A CA 1
ATOM 760 C C . GLU A 1 95 ? -20.787 2.418 23.588 1.00 91.06 95 GLU A C 1
ATOM 762 O O . GLU A 1 95 ? -20.546 2.224 24.780 1.00 91.06 95 GLU A O 1
ATOM 767 N N . LYS A 1 96 ? -20.193 1.702 22.626 1.00 89.56 96 LYS A N 1
ATOM 768 C CA . LYS A 1 96 ? -19.185 0.669 22.877 1.00 89.56 96 LYS A CA 1
ATOM 769 C C . LYS A 1 96 ? -17.806 1.200 22.534 1.00 89.56 96 LYS A C 1
ATOM 771 O O . LYS A 1 96 ? -17.603 1.752 21.456 1.00 89.56 96 LYS A O 1
ATOM 776 N N . ASN A 1 97 ? -16.848 0.959 23.421 1.00 90.88 97 ASN A N 1
ATOM 777 C CA . ASN A 1 97 ? -15.453 1.314 23.208 1.00 90.88 97 ASN A CA 1
ATOM 778 C C . ASN A 1 97 ? -14.519 0.117 23.418 1.00 90.88 97 ASN A C 1
ATOM 780 O O . ASN A 1 97 ? -14.856 -0.860 24.086 1.00 90.88 97 ASN A O 1
ATOM 784 N N . TYR A 1 98 ? -13.347 0.203 22.800 1.00 89.69 98 TYR A N 1
ATOM 785 C CA . TYR A 1 98 ? -12.212 -0.685 23.013 1.00 89.69 98 TYR A CA 1
ATOM 786 C C . TYR A 1 98 ? -10.940 0.151 22.857 1.00 89.69 98 TYR A C 1
ATOM 788 O O . TYR A 1 98 ? -10.849 0.939 21.919 1.00 89.69 98 TYR A O 1
ATOM 796 N N . LEU A 1 99 ? -9.986 0.027 23.787 1.00 87.12 99 LEU A N 1
ATOM 797 C CA . LEU A 1 99 ? -8.800 0.902 23.860 1.00 87.12 99 LEU A CA 1
ATOM 798 C C . LEU A 1 99 ? -9.149 2.404 23.875 1.00 87.12 99 LEU A C 1
ATOM 800 O O . LEU A 1 99 ? -8.476 3.211 23.243 1.00 87.12 99 LEU A O 1
ATOM 804 N N . GLU A 1 100 ? -10.232 2.771 24.569 1.00 89.62 100 GLU A N 1
ATOM 805 C CA . GLU A 1 100 ? -10.772 4.144 24.618 1.00 89.62 100 GLU A CA 1
ATOM 806 C C . GLU A 1 100 ? -11.259 4.697 23.264 1.00 89.62 100 GLU A C 1
ATOM 808 O O . GLU A 1 100 ? -11.584 5.877 23.155 1.00 89.62 100 GLU A O 1
ATOM 813 N N . ILE A 1 101 ? -11.371 3.851 22.237 1.00 91.69 101 ILE A N 1
ATOM 814 C CA . ILE A 1 101 ? -11.861 4.221 20.909 1.00 91.69 101 ILE A CA 1
ATOM 815 C C . ILE A 1 101 ? -13.259 3.630 20.733 1.00 91.69 101 ILE A C 1
ATOM 817 O O . ILE A 1 101 ? -13.455 2.418 20.855 1.00 91.69 101 ILE A O 1
ATOM 821 N N . ASN A 1 102 ? -14.248 4.485 20.465 1.00 94.00 102 ASN A N 1
ATOM 822 C CA . ASN A 1 102 ? -15.610 4.035 20.177 1.00 94.00 102 ASN A CA 1
ATOM 823 C C . ASN A 1 102 ? -15.758 3.561 18.718 1.00 94.00 102 ASN A C 1
ATOM 825 O O . ASN A 1 102 ? -14.937 3.882 17.852 1.00 94.00 102 ASN A O 1
ATOM 829 N N . GLY A 1 103 ? -16.816 2.801 18.428 1.00 91.31 103 GLY A N 1
ATOM 830 C CA . GLY A 1 103 ? -17.010 2.200 17.106 1.00 91.31 103 GLY A CA 1
ATOM 831 C C . GLY A 1 103 ? -17.171 3.203 15.964 1.00 91.31 103 GLY A C 1
ATOM 832 O O . GLY A 1 103 ? -16.693 2.956 14.854 1.00 91.31 103 GLY A O 1
ATOM 833 N N . LYS A 1 104 ? -17.782 4.359 16.235 1.00 94.25 104 LYS A N 1
ATOM 834 C CA . LYS A 1 104 ? -17.965 5.437 15.256 1.00 94.25 104 LYS A CA 1
ATOM 835 C C . LYS A 1 104 ? -16.639 6.117 14.916 1.00 94.25 104 LYS A C 1
ATOM 837 O O . LYS A 1 104 ? -16.295 6.215 13.742 1.00 94.25 104 LYS A O 1
ATOM 842 N N . SER A 1 105 ? -15.847 6.484 15.919 1.00 94.25 105 SER A N 1
ATOM 843 C CA . SER A 1 105 ? -14.518 7.068 15.735 1.00 94.25 105 SER A CA 1
ATOM 844 C C . SER A 1 105 ? -13.552 6.095 15.052 1.00 94.25 105 SER A C 1
ATOM 846 O O . SER A 1 105 ? -12.758 6.514 14.213 1.00 94.25 105 SER A O 1
ATOM 848 N N . ALA A 1 106 ? -13.642 4.790 15.339 1.00 95.50 106 ALA A N 1
ATOM 849 C CA . ALA A 1 106 ? -12.862 3.772 14.631 1.00 95.50 106 ALA A CA 1
ATOM 850 C C . ALA A 1 106 ? -13.252 3.675 13.145 1.00 95.50 106 ALA A C 1
ATOM 852 O O . ALA A 1 106 ? -12.388 3.555 12.276 1.00 95.50 106 ALA A O 1
ATOM 853 N N . LYS A 1 107 ? -14.550 3.765 12.828 1.00 96.06 107 LYS A N 1
ATOM 854 C CA . LYS A 1 107 ? -15.039 3.812 11.443 1.00 96.06 107 LYS A CA 1
ATOM 855 C C . LYS A 1 107 ? -14.566 5.063 10.708 1.00 96.06 107 LYS A C 1
ATOM 857 O O . LYS A 1 107 ? -14.091 4.959 9.579 1.00 96.06 107 LYS A O 1
ATOM 862 N N . GLU A 1 108 ? -14.670 6.227 11.341 1.00 96.31 108 GLU A N 1
ATOM 863 C CA . GLU A 1 108 ? -14.191 7.495 10.784 1.00 96.31 108 GLU A CA 1
ATOM 864 C C . GLU A 1 108 ? -12.682 7.455 10.516 1.00 96.31 108 GLU A C 1
ATOM 866 O O . GLU A 1 108 ? -12.242 7.874 9.443 1.00 96.31 108 GLU A O 1
ATOM 871 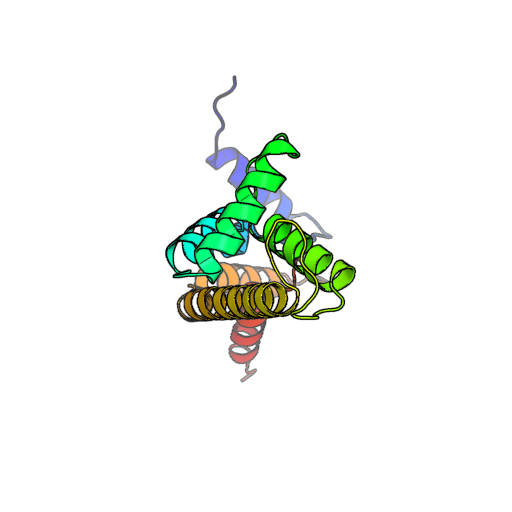N N . LEU A 1 109 ? -11.900 6.879 11.436 1.00 96.81 109 LEU A N 1
ATOM 872 C CA . LEU A 1 109 ? -10.461 6.695 11.268 1.00 96.81 109 LEU A CA 1
ATOM 873 C C . LEU A 1 109 ? -10.127 5.776 10.082 1.00 96.81 109 LEU A C 1
ATOM 875 O O . LEU A 1 109 ? -9.318 6.161 9.241 1.00 96.81 109 LEU A O 1
ATOM 879 N N . ASP A 1 110 ? -10.763 4.603 9.971 1.00 96.81 110 ASP A N 1
ATOM 880 C CA . ASP A 1 110 ? -10.533 3.663 8.857 1.00 96.81 110 ASP A CA 1
ATOM 881 C C . ASP A 1 110 ? -10.828 4.312 7.498 1.00 96.81 110 ASP A C 1
ATOM 883 O O . ASP A 1 110 ? -9.994 4.265 6.589 1.00 96.81 110 ASP A O 1
ATOM 887 N N . VAL A 1 111 ? -11.975 4.990 7.375 1.00 96.75 111 VAL A N 1
ATOM 888 C CA . VAL A 1 111 ? -12.369 5.679 6.137 1.00 96.75 111 VAL A CA 1
ATOM 889 C C . VAL A 1 111 ? -11.398 6.809 5.807 1.00 96.75 111 VAL A C 1
ATOM 891 O O . VAL A 1 111 ? -10.984 6.948 4.653 1.00 96.75 111 VAL A O 1
ATOM 894 N N . LYS A 1 112 ? -11.012 7.615 6.804 1.00 97.25 112 LYS A N 1
ATOM 895 C CA . LYS A 1 112 ? -10.091 8.735 6.603 1.00 97.25 112 LYS A CA 1
ATOM 896 C C . LYS A 1 112 ? -8.721 8.247 6.141 1.00 97.25 112 LYS A C 1
ATOM 898 O O . LYS A 1 112 ? -8.213 8.773 5.154 1.00 97.25 112 LYS A O 1
ATOM 903 N N . ILE A 1 113 ? -8.165 7.224 6.791 1.00 96.69 113 ILE A N 1
ATOM 904 C CA . ILE A 1 113 ? -6.886 6.622 6.400 1.00 96.69 113 ILE A CA 1
ATOM 905 C C . ILE A 1 113 ? -6.970 6.069 4.972 1.00 96.69 113 ILE A C 1
ATOM 907 O O . ILE A 1 113 ? -6.123 6.406 4.147 1.00 96.69 113 ILE A O 1
ATOM 911 N N . CYS A 1 114 ? -7.999 5.277 4.644 1.00 96.25 114 CYS A N 1
ATOM 912 C CA . CYS A 1 114 ? -8.148 4.700 3.302 1.00 96.25 114 CYS A CA 1
ATOM 913 C C . CYS A 1 114 ? -8.243 5.781 2.215 1.00 96.25 114 CYS A C 1
ATOM 915 O O . CYS A 1 114 ? -7.620 5.660 1.160 1.00 96.25 114 CYS A O 1
ATOM 917 N N . LYS A 1 115 ? -8.977 6.867 2.486 1.00 96.56 115 LYS A N 1
ATOM 918 C CA . LYS A 1 115 ? -9.086 8.002 1.565 1.00 96.56 115 LYS A CA 1
ATOM 919 C C . LYS A 1 115 ? -7.740 8.702 1.360 1.00 96.56 115 LYS A C 1
ATOM 921 O O . LYS A 1 115 ? -7.374 8.970 0.221 1.00 96.56 115 LYS A O 1
ATOM 926 N N . MET A 1 116 ? -6.988 8.941 2.433 1.00 95.81 116 MET A N 1
ATOM 927 C CA . MET A 1 116 ? -5.668 9.575 2.346 1.00 95.81 116 MET A CA 1
ATOM 928 C C . MET A 1 116 ? -4.663 8.698 1.594 1.00 95.81 116 MET A C 1
ATOM 930 O O . MET A 1 116 ? -3.937 9.211 0.749 1.00 95.81 116 MET A O 1
ATOM 934 N N . ILE A 1 117 ? -4.654 7.379 1.834 1.00 94.00 117 ILE A N 1
ATOM 935 C CA . ILE A 1 117 ? -3.825 6.431 1.067 1.00 94.00 117 ILE A CA 1
ATOM 936 C C . ILE A 1 117 ? -4.122 6.564 -0.428 1.00 94.00 117 ILE A C 1
ATOM 938 O O . ILE A 1 117 ? -3.199 6.722 -1.227 1.00 94.00 117 ILE A O 1
ATOM 942 N N . TYR A 1 118 ? -5.403 6.531 -0.802 1.00 92.25 118 TYR A N 1
ATOM 943 C CA . TYR A 1 118 ? -5.819 6.645 -2.197 1.00 92.25 118 TYR A CA 1
ATOM 944 C C . TYR A 1 118 ? -5.383 7.973 -2.831 1.00 92.25 118 TYR A C 1
ATOM 946 O O . TYR A 1 118 ? -4.831 7.972 -3.930 1.00 92.25 118 TYR A O 1
ATOM 954 N N . GLU A 1 119 ? -5.596 9.098 -2.143 1.00 93.88 119 GLU A N 1
ATOM 955 C CA . GLU A 1 119 ? -5.204 10.430 -2.621 1.00 93.88 119 GLU A CA 1
ATOM 956 C C . GLU A 1 119 ? -3.689 10.516 -2.853 1.00 93.88 119 GLU A C 1
ATOM 958 O O . GLU A 1 119 ? -3.256 10.883 -3.947 1.00 93.88 119 GLU A O 1
ATOM 963 N N . ILE A 1 120 ? -2.885 10.078 -1.878 1.00 92.38 120 ILE A N 1
ATOM 964 C CA . ILE A 1 120 ? -1.419 10.090 -1.963 1.00 92.38 120 ILE A CA 1
ATOM 965 C C . ILE A 1 120 ? -0.926 9.234 -3.138 1.00 92.38 120 ILE A C 1
ATOM 967 O O . ILE A 1 120 ? -0.079 9.683 -3.915 1.00 92.38 120 ILE A O 1
ATOM 971 N N . ILE A 1 121 ? -1.430 8.003 -3.277 1.00 89.62 121 ILE A N 1
ATOM 972 C CA . ILE A 1 121 ? -1.008 7.095 -4.355 1.00 89.62 121 ILE A CA 1
ATOM 973 C C . ILE A 1 121 ? -1.411 7.676 -5.716 1.00 89.62 121 ILE A C 1
ATOM 975 O O . ILE A 1 121 ? -0.565 7.801 -6.599 1.00 89.62 121 ILE A O 1
ATOM 979 N N . SER A 1 122 ? -2.661 8.121 -5.862 1.00 89.00 122 SER A N 1
ATOM 980 C CA . SER A 1 122 ? -3.190 8.709 -7.100 1.00 89.00 122 SER A CA 1
ATOM 981 C C . SER A 1 122 ? -2.389 9.932 -7.565 1.00 89.00 122 SER A C 1
ATOM 983 O O . SER A 1 122 ? -2.078 10.065 -8.752 1.00 89.00 122 SER A O 1
ATOM 985 N N . GLU A 1 123 ? -1.996 10.822 -6.650 1.00 90.88 123 GLU A N 1
ATOM 986 C CA . GLU A 1 123 ? -1.159 11.981 -6.980 1.00 90.88 123 GLU A CA 1
ATOM 987 C C . GLU A 1 123 ? 0.243 11.582 -7.443 1.00 90.88 123 GLU A C 1
ATOM 989 O O . GLU A 1 123 ? 0.729 12.091 -8.457 1.00 90.88 123 GLU A O 1
ATOM 994 N N . LYS A 1 124 ? 0.891 10.652 -6.733 1.00 89.44 124 LYS A N 1
ATOM 995 C CA . LYS A 1 124 ? 2.242 10.185 -7.076 1.00 89.44 124 LYS A CA 1
ATOM 996 C C . LYS A 1 124 ? 2.266 9.426 -8.394 1.00 89.44 124 LYS A C 1
ATOM 998 O O . LYS A 1 124 ? 3.192 9.597 -9.181 1.00 89.44 124 LYS A O 1
ATOM 1003 N N . GLU A 1 125 ? 1.221 8.665 -8.682 1.00 84.50 125 GLU A N 1
ATOM 1004 C CA . GLU A 1 125 ? 1.075 7.970 -9.954 1.00 84.50 125 GLU A CA 1
ATOM 1005 C C . GLU A 1 125 ? 0.955 8.913 -11.151 1.00 84.50 125 GLU A C 1
ATOM 1007 O O . GLU A 1 125 ? 1.518 8.625 -12.206 1.00 84.50 125 GLU A O 1
ATOM 1012 N N . LYS A 1 126 ? 0.239 10.038 -11.022 1.00 85.94 126 LYS A N 1
ATOM 1013 C CA . LYS A 1 126 ? 0.074 11.001 -12.129 1.00 85.94 126 LYS A CA 1
ATOM 1014 C C . LYS A 1 126 ? 1.403 11.583 -12.602 1.00 85.94 126 LYS A C 1
ATOM 1016 O O . LYS A 1 126 ? 1.546 11.890 -13.784 1.00 85.94 126 LYS A O 1
ATOM 1021 N N . VAL A 1 127 ? 2.357 11.736 -11.687 1.00 88.44 127 VAL A N 1
ATOM 1022 C CA . VAL A 1 127 ? 3.679 12.317 -11.963 1.00 88.44 127 VAL A CA 1
ATOM 1023 C C . VAL A 1 127 ? 4.770 11.265 -12.184 1.00 88.44 127 VAL A C 1
ATOM 1025 O O . VAL A 1 127 ? 5.903 11.625 -12.504 1.00 88.44 127 VAL A O 1
ATOM 1028 N N . ALA A 1 128 ? 4.457 9.974 -12.031 1.00 88.25 128 ALA A N 1
ATOM 1029 C CA . ALA A 1 128 ? 5.426 8.895 -12.173 1.00 88.25 128 ALA A CA 1
ATOM 1030 C C . ALA A 1 128 ? 5.966 8.807 -13.613 1.00 88.25 128 ALA A C 1
ATOM 1032 O O . ALA A 1 128 ? 5.215 8.745 -14.592 1.00 88.25 128 ALA A O 1
ATOM 1033 N N . ASN A 1 129 ? 7.294 8.763 -13.755 1.00 89.25 129 ASN A N 1
ATOM 1034 C CA . ASN A 1 129 ? 7.935 8.654 -15.064 1.00 89.25 129 ASN A CA 1
ATOM 1035 C C . ASN A 1 129 ? 7.939 7.202 -15.567 1.00 89.25 129 ASN A C 1
ATOM 1037 O O . ASN A 1 129 ? 8.805 6.404 -15.217 1.00 89.25 129 ASN A O 1
ATOM 1041 N N . LEU A 1 130 ? 7.013 6.888 -16.470 1.00 88.81 130 LEU A N 1
ATOM 1042 C CA . LEU A 1 130 ? 6.856 5.546 -17.036 1.00 88.81 130 LEU A CA 1
ATOM 1043 C C . LEU A 1 130 ? 7.904 5.177 -18.102 1.00 88.81 130 LEU A C 1
ATOM 1045 O O . LEU A 1 130 ? 7.874 4.062 -18.613 1.00 88.81 130 LEU A O 1
ATOM 1049 N N . GLN A 1 131 ? 8.838 6.066 -18.466 1.00 89.00 131 GLN A N 1
ATOM 1050 C CA . GLN A 1 131 ? 9.730 5.862 -19.616 1.00 89.00 131 GLN A CA 1
ATOM 1051 C C . GLN A 1 131 ? 10.545 4.562 -19.536 1.00 89.00 131 GLN A C 1
ATOM 1053 O O . GLN A 1 131 ? 10.695 3.869 -20.543 1.00 89.00 131 GLN A O 1
ATOM 1058 N N . ASN A 1 132 ? 11.080 4.217 -18.362 1.00 88.88 132 ASN A N 1
ATOM 1059 C CA . ASN A 1 132 ? 11.882 3.001 -18.199 1.00 88.88 132 ASN A CA 1
ATOM 1060 C C . ASN A 1 132 ? 11.023 1.739 -18.318 1.00 88.88 132 ASN A C 1
ATOM 1062 O O . ASN A 1 132 ? 11.398 0.810 -19.032 1.00 88.88 132 ASN A O 1
ATOM 1066 N N . THR A 1 133 ? 9.844 1.741 -17.697 1.00 88.81 133 THR A N 1
ATOM 1067 C CA . THR A 1 133 ? 8.868 0.653 -17.808 1.00 88.81 133 THR A CA 1
ATOM 1068 C C . THR A 1 133 ? 8.384 0.498 -19.248 1.00 88.81 133 THR A C 1
ATOM 1070 O O . THR A 1 133 ? 8.327 -0.613 -19.768 1.00 88.81 133 THR A O 1
ATOM 1073 N N . MET A 1 134 ? 8.135 1.606 -19.950 1.00 89.19 134 MET A N 1
ATOM 1074 C CA . MET A 1 134 ? 7.764 1.589 -21.364 1.00 89.19 134 MET A CA 1
ATOM 1075 C C . MET A 1 134 ? 8.871 1.005 -22.244 1.00 89.19 134 MET A C 1
ATOM 1077 O O . MET A 1 134 ? 8.573 0.169 -23.090 1.00 89.19 134 MET A O 1
ATOM 1081 N N . LYS A 1 135 ? 10.139 1.389 -22.032 1.00 90.19 135 LYS A N 1
ATOM 1082 C CA . LYS A 1 135 ? 11.290 0.810 -22.750 1.00 90.19 135 LYS A CA 1
ATOM 1083 C C . LYS A 1 135 ? 11.421 -0.689 -22.498 1.00 90.19 135 LYS A C 1
ATOM 1085 O O . LYS A 1 135 ? 11.685 -1.434 -23.436 1.00 90.19 135 LYS A O 1
ATOM 1090 N N . PHE A 1 136 ? 11.229 -1.120 -21.253 1.00 89.38 136 PHE A N 1
ATOM 1091 C CA . PHE A 1 136 ? 11.229 -2.535 -20.894 1.00 89.38 136 PHE A CA 1
ATOM 1092 C C . PHE A 1 136 ? 10.134 -3.298 -21.648 1.00 89.38 136 PHE A C 1
ATOM 1094 O O . PHE A 1 136 ? 10.430 -4.296 -22.300 1.00 89.38 136 PHE A O 1
ATOM 1101 N N . LEU A 1 137 ? 8.896 -2.801 -21.625 1.00 88.31 137 LEU A N 1
ATOM 1102 C CA . LEU A 1 137 ? 7.774 -3.434 -22.317 1.00 88.31 137 LEU A CA 1
ATOM 1103 C C . LEU A 1 137 ? 7.949 -3.429 -23.838 1.00 88.31 137 LEU A C 1
ATOM 1105 O O . LEU A 1 137 ? 7.648 -4.428 -24.482 1.00 88.31 137 LEU A O 1
ATOM 1109 N N . ALA A 1 138 ? 8.482 -2.350 -24.416 1.00 88.00 138 ALA A N 1
ATOM 1110 C CA . ALA A 1 138 ? 8.810 -2.288 -25.836 1.00 88.00 138 ALA A CA 1
ATOM 1111 C C . ALA A 1 138 ? 9.878 -3.330 -26.208 1.00 88.00 138 ALA A C 1
ATOM 1113 O O . ALA A 1 138 ? 9.685 -4.097 -27.148 1.00 88.00 138 ALA A O 1
ATOM 1114 N N . TRP A 1 139 ? 10.965 -3.425 -25.432 1.00 87.69 139 TRP A N 1
ATOM 1115 C CA . TRP A 1 139 ? 11.995 -4.451 -25.620 1.00 87.69 139 TRP A CA 1
ATOM 1116 C C . TRP A 1 139 ? 11.421 -5.864 -25.506 1.00 87.69 139 TRP A C 1
ATOM 1118 O O . TRP A 1 139 ? 11.699 -6.699 -26.369 1.00 87.69 139 TRP A O 1
ATOM 1128 N N . LEU A 1 140 ? 10.605 -6.117 -24.477 1.00 86.06 140 LEU A N 1
ATOM 1129 C CA . LEU A 1 140 ? 9.935 -7.396 -24.268 1.00 86.06 140 LEU A CA 1
ATOM 1130 C C . LEU A 1 140 ? 9.018 -7.711 -25.452 1.00 86.06 140 LEU A C 1
ATOM 1132 O O . LEU A 1 140 ? 8.975 -8.849 -25.912 1.00 86.06 140 LEU A O 1
ATOM 1136 N N . ASN A 1 141 ? 8.340 -6.697 -25.996 1.00 82.81 141 ASN A N 1
ATOM 1137 C CA . ASN A 1 141 ? 7.461 -6.850 -27.143 1.00 82.81 141 ASN A CA 1
ATOM 1138 C C . ASN A 1 141 ? 8.189 -7.184 -28.440 1.00 82.81 141 ASN A C 1
ATOM 1140 O O . ASN A 1 141 ? 7.713 -8.053 -29.168 1.00 82.81 141 ASN A O 1
ATOM 1144 N N . MET A 1 142 ? 9.350 -6.571 -28.673 1.00 83.00 142 MET A N 1
ATOM 1145 C CA . MET A 1 142 ? 10.219 -6.838 -29.823 1.00 83.00 142 MET A CA 1
ATOM 1146 C C . MET A 1 142 ? 10.848 -8.234 -29.811 1.00 83.00 142 MET A C 1
ATOM 1148 O O . MET A 1 142 ? 11.395 -8.662 -30.827 1.00 83.00 142 MET A O 1
ATOM 1152 N N . GLN A 1 143 ? 10.813 -8.951 -28.684 1.00 78.62 143 GLN A N 1
ATOM 1153 C CA . GLN A 1 143 ? 11.294 -10.324 -28.659 1.00 78.62 143 GLN A CA 1
ATOM 1154 C C . GLN A 1 143 ? 10.338 -11.206 -29.475 1.00 78.62 143 GLN A C 1
ATOM 1156 O O . GLN A 1 143 ? 9.237 -11.517 -29.022 1.00 78.62 143 GLN A O 1
ATOM 1161 N N . ASN A 1 144 ? 10.764 -11.594 -30.679 1.00 66.00 144 ASN A N 1
ATOM 1162 C CA . ASN A 1 144 ? 10.016 -12.494 -31.554 1.00 66.00 144 ASN A CA 1
ATOM 1163 C C . ASN A 1 144 ? 10.098 -13.918 -30.984 1.00 66.00 144 ASN A C 1
ATOM 1165 O O . ASN A 1 144 ? 11.111 -14.602 -31.137 1.00 66.00 144 ASN A O 1
ATOM 1169 N N . ARG A 1 145 ? 9.089 -14.300 -30.203 1.00 69.25 145 ARG A N 1
ATOM 1170 C CA . ARG A 1 145 ? 9.087 -15.491 -29.352 1.00 69.25 145 ARG A CA 1
ATOM 1171 C C . ARG A 1 145 ? 7.763 -16.233 -29.543 1.00 69.25 145 ARG A C 1
ATOM 1173 O O . ARG A 1 145 ? 6.711 -15.625 -29.384 1.00 69.25 145 ARG A O 1
ATOM 1180 N N . ASP A 1 146 ? 7.826 -17.535 -29.824 1.00 73.06 146 ASP A N 1
ATOM 1181 C CA . ASP A 1 146 ? 6.655 -18.406 -30.061 1.00 73.06 146 ASP A CA 1
ATOM 1182 C C . ASP A 1 146 ? 5.930 -18.834 -28.764 1.00 73.06 146 ASP A C 1
ATOM 1184 O O . ASP A 1 146 ? 5.231 -19.845 -28.724 1.00 73.06 146 ASP A O 1
ATOM 1188 N N . PHE A 1 147 ? 6.123 -18.102 -27.666 1.00 75.12 147 PHE A N 1
ATOM 1189 C CA . PHE A 1 147 ? 5.599 -18.429 -26.340 1.00 75.12 147 PHE A CA 1
ATOM 1190 C C . PHE A 1 147 ? 5.120 -17.173 -25.615 1.00 75.12 147 PHE A C 1
ATOM 1192 O O . PHE A 1 147 ? 5.545 -16.051 -25.905 1.00 75.12 147 PHE A O 1
ATOM 1199 N N . SER A 1 148 ? 4.227 -17.380 -24.648 1.00 81.25 148 SER A N 1
ATOM 1200 C CA . SER A 1 148 ? 3.626 -16.310 -23.858 1.00 81.25 148 SER A CA 1
ATOM 1201 C C . SER A 1 148 ? 4.674 -15.510 -23.085 1.00 81.25 148 SER A C 1
ATOM 1203 O O . SER A 1 148 ? 5.581 -16.061 -22.461 1.00 81.25 148 SER A O 1
ATOM 1205 N N . LYS A 1 149 ? 4.526 -14.184 -23.108 1.00 83.12 149 LYS A N 1
ATOM 1206 C CA . LYS A 1 149 ? 5.299 -13.263 -22.269 1.00 83.12 149 LYS A CA 1
ATOM 1207 C C . LYS A 1 149 ? 4.658 -13.236 -20.887 1.00 83.12 149 LYS A C 1
ATOM 1209 O O . LYS A 1 149 ? 3.493 -12.869 -20.767 1.00 83.12 149 LYS A O 1
ATOM 1214 N N . GLU A 1 150 ? 5.414 -13.614 -19.865 1.00 87.31 150 GLU A N 1
ATOM 1215 C CA . GLU A 1 150 ? 4.898 -13.714 -18.502 1.00 87.31 150 GLU A CA 1
ATOM 1216 C C . GLU A 1 150 ? 5.375 -12.534 -17.650 1.00 87.31 150 GLU A C 1
ATOM 1218 O O . GLU A 1 150 ? 6.577 -12.319 -17.459 1.00 87.31 150 GLU A O 1
ATOM 1223 N N . ILE A 1 151 ? 4.419 -11.762 -17.136 1.00 87.75 151 ILE A N 1
ATOM 1224 C CA . ILE A 1 151 ? 4.657 -10.689 -16.173 1.00 87.75 151 ILE A CA 1
ATOM 1225 C C . ILE A 1 151 ? 3.783 -10.965 -14.958 1.00 87.75 151 ILE A C 1
ATOM 1227 O O . ILE A 1 151 ? 2.569 -11.108 -15.073 1.00 87.75 151 ILE A O 1
ATOM 1231 N N . TYR A 1 152 ? 4.421 -11.013 -13.800 1.00 88.44 152 TYR A N 1
ATOM 1232 C CA . TYR A 1 152 ? 3.800 -11.230 -12.510 1.00 88.44 152 TYR A CA 1
ATOM 1233 C C . TYR A 1 152 ? 4.069 -10.019 -11.630 1.00 88.44 152 TYR A C 1
ATOM 1235 O O . TYR A 1 152 ? 5.164 -9.452 -11.648 1.00 88.44 152 TYR A O 1
ATOM 1243 N N . THR A 1 153 ? 3.084 -9.636 -10.834 1.00 85.62 153 THR A N 1
ATOM 1244 C CA . THR A 1 153 ? 3.189 -8.507 -9.918 1.00 85.62 153 THR A CA 1
ATOM 1245 C C . THR A 1 153 ? 2.689 -8.945 -8.545 1.00 85.62 153 THR A C 1
ATOM 1247 O O . THR A 1 153 ? 1.732 -9.712 -8.448 1.00 85.62 153 THR A O 1
ATOM 1250 N N . SER A 1 154 ? 3.343 -8.509 -7.463 1.00 76.94 154 SER A N 1
ATOM 1251 C CA . SER A 1 154 ? 2.895 -8.871 -6.105 1.00 76.94 154 SER A CA 1
ATOM 1252 C C . SER A 1 154 ? 1.552 -8.225 -5.732 1.00 76.94 154 SER A C 1
ATOM 1254 O O . SER A 1 154 ? 0.855 -8.742 -4.869 1.00 76.94 154 SER A O 1
ATOM 1256 N N . ASN A 1 155 ? 1.208 -7.116 -6.398 1.00 66.88 155 ASN A N 1
ATOM 1257 C CA . ASN A 1 155 ? -0.039 -6.348 -6.300 1.00 66.88 155 ASN A CA 1
ATOM 1258 C C . ASN A 1 155 ? -0.525 -6.013 -7.726 1.00 66.88 155 ASN A C 1
ATOM 1260 O O . ASN A 1 155 ? 0.273 -6.120 -8.652 1.00 66.88 155 ASN A O 1
ATOM 1264 N N . TYR A 1 156 ? -1.769 -5.562 -7.929 1.00 57.38 156 TYR A N 1
ATOM 1265 C CA . TYR A 1 156 ? -2.184 -4.946 -9.206 1.00 57.38 156 TYR A CA 1
ATOM 1266 C C . TYR A 1 156 ? -1.326 -3.690 -9.461 1.00 57.38 156 TYR A C 1
ATOM 1268 O O . TYR A 1 156 ? -1.593 -2.624 -8.906 1.00 57.38 156 TYR A O 1
ATOM 1276 N N . ASP A 1 157 ? -0.221 -3.837 -10.200 1.00 71.12 157 ASP A N 1
ATOM 1277 C CA . ASP A 1 157 ? 0.754 -2.764 -10.408 1.00 71.12 157 ASP A CA 1
ATOM 1278 C C . ASP A 1 157 ? 0.285 -1.873 -11.559 1.00 71.12 157 ASP A C 1
ATOM 1280 O O . ASP A 1 157 ? 0.600 -2.102 -12.732 1.00 71.12 157 ASP A O 1
ATOM 1284 N N . MET A 1 158 ? -0.458 -0.825 -11.198 1.00 76.56 158 MET A N 1
ATOM 1285 C CA . MET A 1 158 ? -0.978 0.171 -12.136 1.00 76.56 158 MET A CA 1
ATOM 1286 C C . MET A 1 158 ? 0.112 0.787 -13.025 1.00 76.56 158 MET A C 1
ATOM 1288 O O . MET A 1 158 ? -0.192 1.279 -14.110 1.00 76.56 158 MET A O 1
ATOM 1292 N N . ILE A 1 159 ? 1.388 0.779 -12.619 1.00 83.44 159 ILE A N 1
ATOM 1293 C CA . ILE A 1 159 ? 2.488 1.282 -13.453 1.00 83.44 159 ILE A CA 1
ATOM 1294 C C . ILE A 1 159 ? 2.685 0.392 -14.678 1.00 83.44 159 ILE A C 1
ATOM 1296 O O . ILE A 1 159 ? 2.853 0.910 -15.787 1.00 83.44 159 ILE A O 1
ATOM 1300 N N . ILE A 1 160 ? 2.685 -0.929 -14.489 1.00 83.62 160 ILE A N 1
ATOM 1301 C CA . ILE A 1 160 ? 2.824 -1.896 -15.581 1.00 83.62 160 ILE A CA 1
ATOM 1302 C C . ILE A 1 160 ? 1.614 -1.784 -16.508 1.00 83.62 160 ILE A 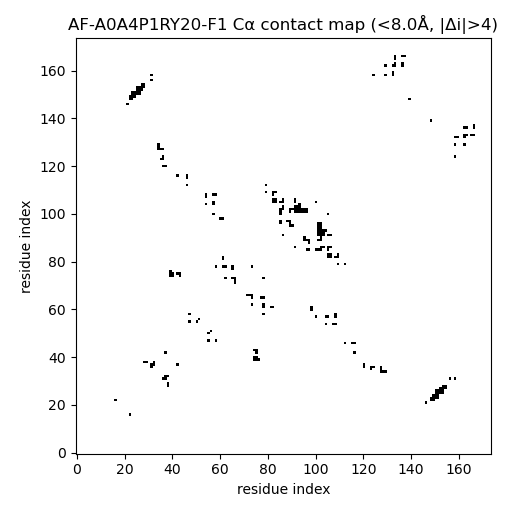C 1
ATOM 1304 O O . ILE A 1 160 ? 1.802 -1.646 -17.716 1.00 83.62 160 ILE A O 1
ATOM 1308 N N . GLU A 1 161 ? 0.403 -1.735 -15.951 1.00 80.62 161 GLU A N 1
ATOM 1309 C CA . GLU A 1 161 ? -0.849 -1.581 -16.705 1.00 80.62 161 GLU A CA 1
ATOM 1310 C C . GLU A 1 161 ? -0.854 -0.292 -17.542 1.00 80.62 161 GLU A C 1
ATOM 1312 O O . GLU A 1 161 ? -0.934 -0.350 -18.770 1.00 80.62 161 GLU A O 1
ATOM 1317 N N . LYS A 1 162 ? -0.622 0.872 -16.919 1.00 82.38 162 LYS A N 1
ATOM 1318 C CA . LYS A 1 162 ? -0.540 2.168 -17.622 1.00 82.38 162 LYS A CA 1
ATOM 1319 C C . LYS A 1 162 ? 0.555 2.182 -18.689 1.00 82.38 162 LYS A C 1
ATOM 1321 O O . LYS A 1 162 ? 0.416 2.832 -19.726 1.00 82.38 162 LYS A O 1
ATOM 1326 N N . SER A 1 163 ? 1.671 1.494 -18.448 1.00 83.81 163 SER A N 1
ATOM 1327 C CA . SER A 1 163 ? 2.764 1.401 -19.421 1.00 83.81 163 SER A CA 1
ATOM 1328 C C . SER A 1 163 ? 2.419 0.478 -20.596 1.00 83.81 163 SER A C 1
ATOM 1330 O O . SER A 1 163 ? 2.853 0.747 -21.718 1.00 83.81 163 SER A O 1
ATOM 1332 N N . LEU A 1 164 ? 1.639 -0.584 -20.371 1.00 82.50 164 LEU A N 1
ATOM 1333 C CA . LEU A 1 164 ? 1.103 -1.461 -21.416 1.00 82.50 164 LEU A CA 1
ATOM 1334 C C . LEU A 1 164 ? 0.053 -0.736 -22.266 1.00 82.50 164 LEU A C 1
ATOM 1336 O O . LEU A 1 164 ? 0.133 -0.793 -23.493 1.00 82.50 164 LEU A O 1
ATOM 1340 N N . GLU A 1 165 ? -0.870 0.001 -21.647 1.00 81.56 165 GLU A N 1
ATOM 1341 C CA . GLU A 1 165 ? -1.875 0.817 -22.346 1.00 81.56 165 GLU A CA 1
ATOM 1342 C C . GLU A 1 165 ? -1.216 1.870 -23.246 1.00 81.56 165 GLU A C 1
ATOM 1344 O O . GLU A 1 165 ? -1.540 1.992 -24.429 1.00 81.56 165 GLU A O 1
ATOM 1349 N N . LYS A 1 166 ? -0.216 2.591 -22.719 1.00 79.88 166 LYS A N 1
ATOM 1350 C CA . LYS A 1 166 ? 0.541 3.577 -23.503 1.00 79.88 166 LYS A CA 1
ATOM 1351 C C . LYS A 1 166 ? 1.330 2.948 -24.644 1.00 79.88 166 LYS A C 1
ATOM 1353 O O . LYS A 1 166 ? 1.397 3.550 -25.708 1.00 79.88 166 LYS A O 1
ATOM 1358 N N . ASN A 1 167 ? 1.922 1.769 -24.449 1.00 69.12 167 ASN A N 1
ATOM 1359 C CA . ASN A 1 167 ? 2.604 1.065 -25.538 1.00 69.12 167 ASN A CA 1
ATOM 1360 C C . ASN A 1 167 ? 1.620 0.554 -26.596 1.00 69.12 167 ASN A C 1
ATOM 1362 O O . ASN A 1 167 ? 1.922 0.640 -27.780 1.00 69.12 167 ASN A O 1
ATOM 1366 N N . SER A 1 168 ? 0.440 0.079 -26.197 1.00 60.00 168 SER A N 1
ATOM 1367 C CA . SER A 1 168 ? -0.586 -0.409 -27.129 1.00 60.00 168 SER A CA 1
ATOM 1368 C C . SER A 1 168 ? -1.098 0.711 -28.042 1.00 60.00 168 SER A C 1
ATOM 1370 O O . SER A 1 168 ? -1.239 0.506 -29.242 1.00 60.00 168 SER A O 1
ATOM 1372 N N . ASN A 1 169 ? -1.255 1.928 -27.510 1.00 47.66 169 ASN A N 1
ATOM 1373 C CA . ASN A 1 169 ? -1.644 3.115 -28.286 1.00 47.66 169 ASN A CA 1
ATOM 1374 C C . ASN A 1 169 ? -0.541 3.668 -29.210 1.00 47.66 169 ASN A C 1
ATOM 1376 O O . ASN A 1 169 ? -0.819 4.530 -30.037 1.00 47.66 169 ASN A O 1
ATOM 1380 N N . VAL A 1 170 ? 0.706 3.206 -29.074 1.00 41.88 170 VAL A N 1
ATOM 1381 C CA . VAL A 1 170 ? 1.822 3.567 -29.972 1.00 41.88 170 VAL A CA 1
ATOM 1382 C C . VAL A 1 170 ? 1.957 2.555 -31.121 1.00 41.88 170 VAL A C 1
ATOM 1384 O O . VAL A 1 170 ? 2.592 2.851 -32.129 1.00 41.88 170 VAL A O 1
ATOM 1387 N N . ILE A 1 171 ? 1.301 1.394 -31.019 1.00 36.00 171 ILE A N 1
ATOM 1388 C CA . ILE A 1 171 ? 1.216 0.377 -32.074 1.00 36.00 171 ILE A CA 1
ATOM 1389 C C . ILE A 1 171 ? -0.140 0.517 -32.790 1.00 36.00 171 ILE A C 1
ATOM 1391 O O . ILE A 1 171 ? -0.921 -0.424 -32.896 1.00 36.00 171 ILE A O 1
ATOM 1395 N N . THR A 1 172 ? -0.457 1.711 -33.297 1.00 27.41 172 THR A N 1
ATOM 1396 C CA . THR A 1 172 ? -1.338 1.792 -34.469 1.00 27.41 172 THR A CA 1
ATOM 1397 C C . THR A 1 172 ? -0.519 1.338 -35.665 1.00 27.41 172 THR A C 1
ATOM 1399 O O . THR A 1 172 ? 0.426 2.016 -36.068 1.00 27.41 172 THR A O 1
ATOM 1402 N N . PHE A 1 173 ? -0.858 0.162 -36.192 1.00 28.86 173 PHE A N 1
ATOM 1403 C CA . PHE A 1 173 ? -0.390 -0.284 -37.496 1.00 28.86 173 PHE A CA 1
ATOM 1404 C C . PHE A 1 173 ? -0.826 0.755 -38.540 1.00 28.86 173 PHE A C 1
ATOM 1406 O O . PHE A 1 173 ? -2.024 0.944 -38.750 1.00 28.86 173 PHE A O 1
ATOM 1413 N N . ASN A 1 174 ? 0.150 1.440 -39.140 1.00 31.28 174 ASN A N 1
ATOM 1414 C CA . ASN A 1 174 ? 0.014 1.989 -40.489 1.00 31.28 174 ASN A CA 1
ATOM 1415 C C . ASN A 1 174 ? 0.414 0.904 -41.484 1.00 31.28 174 ASN A C 1
ATOM 1417 O O . ASN A 1 174 ? 1.426 0.219 -41.202 1.00 31.28 174 ASN A O 1
#